Protein AF-A0AAV3S321-F1 (afdb_monomer_lite)

Sequence (118 aa):
MSQLGPISLCNIMVKIVCKVLANRLQPILMQIISETQSVFLPGCIISDNILITHELLHYLNTNKKGKDTSMSIKLDMSKAYDRVEWCFLEAIMRKLGFSETWIKWVMMCLVTSISYNF

pLDDT: mean 78.56, std 13.69, range [32.84, 95.31]

Radius of gyration: 19.29 Å; chains: 1; bounding box: 55×30×44 Å

InterPro domains:
  IPR000477 Reverse transcriptase domain [PF00078] (6-107)
  IPR043502 DNA/RNA polymerase superfamily [SSF56672] (6-106)
  IPR052343 Diverse Retrotransposon and Effector-Associated Protein [PTHR46890] (3-111)

Foldseek 3Di:
DPPDDDDQDDDPVLVVLVVVLCVVCQVVVVVVDDPPPQPPHPPRDPVVVVVVVVVVVVCQVVPPPDPDRDDDDDDDDPPVVVPDDLVVVLVVCVVVPHDPVSSVSVSCSVVNRPPPPD

Structure (mmCIF, N/CA/C/O backbone):
data_AF-A0AAV3S321-F1
#
_entry.id   AF-A0AAV3S321-F1
#
loop_
_atom_site.group_PDB
_atom_site.id
_atom_site.type_symbol
_atom_site.label_atom_id
_atom_site.label_alt_id
_atom_site.label_comp_id
_atom_site.label_asym_id
_atom_site.label_entity_id
_atom_site.label_seq_id
_atom_site.pdbx_PDB_ins_code
_atom_site.Cartn_x
_atom_site.Cartn_y
_atom_site.Cartn_z
_atom_site.occupancy
_atom_site.B_iso_or_equiv
_atom_site.auth_seq_id
_atom_site.auth_comp_id
_atom_site.auth_asym_id
_atom_site.auth_atom_id
_atom_site.pdbx_PDB_model_num
ATOM 1 N N . MET A 1 1 ? 17.418 -1.660 23.624 1.00 42.22 1 MET A N 1
ATOM 2 C CA . MET A 1 1 ? 18.081 -1.081 22.433 1.00 42.22 1 MET A CA 1
ATOM 3 C C . MET A 1 1 ? 17.714 -1.857 21.157 1.00 42.22 1 MET A C 1
ATOM 5 O O . MET A 1 1 ? 18.592 -2.346 20.465 1.00 42.22 1 MET A O 1
ATOM 9 N N . SER A 1 2 ? 16.425 -1.990 20.816 1.00 47.00 2 SER A N 1
ATOM 10 C CA . SER A 1 2 ? 15.983 -2.751 19.624 1.00 47.00 2 SER A CA 1
ATOM 11 C C . SER A 1 2 ? 14.710 -2.165 18.988 1.00 47.00 2 SER A C 1
ATOM 13 O O . SER A 1 2 ? 13.804 -2.890 18.591 1.00 47.00 2 SER A O 1
ATOM 15 N N . GLN A 1 3 ? 14.619 -0.832 18.923 1.00 51.78 3 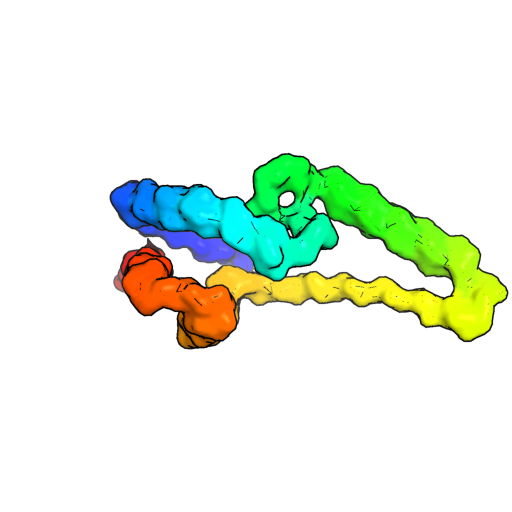GLN A N 1
ATOM 16 C CA . GLN A 1 3 ? 13.457 -0.099 18.387 1.00 51.78 3 GLN A CA 1
ATOM 17 C C . GLN A 1 3 ? 13.802 0.788 17.177 1.00 51.78 3 GLN A C 1
ATOM 19 O O . GLN A 1 3 ? 13.134 1.783 16.924 1.00 51.78 3 GLN A O 1
ATOM 24 N N . LEU A 1 4 ? 14.845 0.455 16.418 1.00 60.69 4 LEU A N 1
ATOM 25 C CA . LEU A 1 4 ? 15.113 1.116 15.141 1.00 60.69 4 LEU A CA 1
ATOM 26 C C . LEU A 1 4 ? 14.609 0.204 14.023 1.00 60.69 4 LEU A C 1
ATOM 28 O O . LEU A 1 4 ? 15.040 -0.944 13.915 1.00 60.69 4 LEU A O 1
ATOM 32 N N . GLY A 1 5 ? 13.653 0.698 13.234 1.00 60.84 5 GLY A N 1
ATOM 33 C CA . GLY A 1 5 ? 13.256 0.039 11.993 1.00 60.84 5 GLY A CA 1
ATOM 34 C C . GLY A 1 5 ? 14.422 0.091 11.000 1.00 60.84 5 GLY A C 1
ATOM 35 O O . GLY A 1 5 ? 15.082 1.131 10.914 1.00 60.84 5 GLY A O 1
ATOM 36 N N . PRO A 1 6 ? 14.722 -0.996 10.276 1.00 60.69 6 PRO A N 1
ATOM 37 C CA . PRO A 1 6 ? 15.776 -0.972 9.273 1.00 60.69 6 PRO A CA 1
ATOM 38 C C . PRO A 1 6 ? 15.394 0.009 8.158 1.00 60.69 6 PRO A C 1
ATOM 40 O O . PRO A 1 6 ? 14.355 -0.130 7.516 1.00 60.69 6 PRO A O 1
ATOM 43 N N . ILE A 1 7 ? 16.232 1.019 7.924 1.00 63.50 7 ILE A N 1
ATOM 44 C CA . ILE A 1 7 ? 16.082 1.909 6.770 1.00 63.50 7 ILE A CA 1
ATOM 45 C C . ILE A 1 7 ? 16.783 1.230 5.593 1.00 63.50 7 ILE A C 1
ATOM 47 O O . ILE A 1 7 ? 18.004 1.085 5.605 1.00 63.50 7 ILE A O 1
ATOM 51 N N . SER A 1 8 ? 16.024 0.820 4.574 1.00 63.81 8 SER A N 1
ATOM 52 C CA . SER A 1 8 ? 16.618 0.310 3.334 1.00 63.81 8 SER A CA 1
ATOM 53 C C . SER A 1 8 ? 17.142 1.470 2.482 1.00 63.81 8 SER A C 1
ATOM 55 O O . SER A 1 8 ? 16.390 2.351 2.050 1.00 63.81 8 SER A O 1
ATOM 57 N N . LEU A 1 9 ? 18.453 1.487 2.238 1.00 66.00 9 LEU A N 1
ATOM 58 C CA . LEU A 1 9 ? 19.090 2.382 1.277 1.00 66.00 9 LEU A CA 1
ATOM 59 C C . LEU A 1 9 ? 19.147 1.696 -0.090 1.00 66.00 9 LEU A C 1
ATOM 61 O O . LEU A 1 9 ? 20.067 0.945 -0.389 1.00 66.00 9 LEU A O 1
ATOM 65 N N . CYS A 1 10 ? 18.169 1.990 -0.945 1.00 70.75 10 CYS A N 1
ATOM 66 C CA . CYS A 1 10 ? 18.188 1.571 -2.344 1.00 70.75 10 CYS A CA 1
ATOM 67 C C . CYS A 1 10 ? 18.905 2.592 -3.248 1.00 70.75 10 CYS A C 1
ATOM 69 O O . CYS A 1 10 ? 18.998 3.786 -2.933 1.00 70.75 10 CYS A O 1
ATOM 71 N N . ASN A 1 11 ? 19.390 2.116 -4.401 1.00 79.75 11 ASN A N 1
ATOM 72 C CA . ASN A 1 11 ? 20.008 2.944 -5.438 1.00 79.75 11 ASN A CA 1
ATOM 73 C C . ASN A 1 11 ? 19.057 4.082 -5.872 1.00 79.75 11 ASN A C 1
ATOM 75 O O . ASN A 1 11 ? 17.856 3.866 -6.047 1.00 79.75 11 ASN A O 1
ATOM 79 N N . ILE A 1 12 ? 19.597 5.288 -6.083 1.00 84.81 12 ILE A N 1
ATOM 80 C CA . ILE A 1 12 ? 18.854 6.473 -6.544 1.00 84.81 12 ILE A CA 1
ATOM 81 C C . ILE A 1 12 ? 18.044 6.173 -7.812 1.00 84.81 12 ILE A C 1
ATOM 83 O O . ILE A 1 12 ? 16.895 6.598 -7.907 1.00 84.81 12 ILE A O 1
ATOM 87 N N . MET A 1 13 ? 18.587 5.394 -8.754 1.00 82.81 13 MET A N 1
ATOM 88 C CA . MET A 1 13 ? 17.849 5.018 -9.966 1.00 82.81 13 MET A CA 1
ATOM 89 C C . MET A 1 13 ? 16.569 4.238 -9.640 1.00 82.81 13 MET A C 1
ATOM 91 O O . MET A 1 13 ? 15.506 4.542 -10.177 1.00 82.81 13 MET A O 1
ATOM 95 N N . VAL A 1 14 ? 16.641 3.292 -8.699 1.00 83.19 14 VAL A N 1
ATOM 96 C CA . VAL A 1 14 ? 15.471 2.530 -8.237 1.00 83.19 14 VAL A CA 1
ATOM 97 C C . VAL A 1 14 ? 14.476 3.458 -7.540 1.00 83.19 14 VAL A C 1
ATOM 99 O O . VAL A 1 14 ? 13.281 3.356 -7.797 1.00 83.19 14 VAL A O 1
ATOM 102 N N . LYS A 1 15 ? 14.941 4.431 -6.743 1.00 85.19 15 LYS A N 1
ATOM 103 C CA . LYS A 1 15 ? 14.061 5.438 -6.118 1.00 85.19 15 LYS A CA 1
ATOM 104 C C . LYS A 1 15 ? 13.287 6.253 -7.151 1.00 85.19 15 LYS A C 1
ATOM 106 O O . LYS A 1 15 ? 12.090 6.469 -6.969 1.00 85.19 15 LYS A O 1
ATOM 111 N N . ILE A 1 16 ? 13.945 6.682 -8.230 1.00 88.62 16 ILE A N 1
ATOM 112 C CA . ILE A 1 16 ? 13.302 7.440 -9.312 1.00 88.62 16 ILE A CA 1
ATOM 113 C C . ILE A 1 16 ? 12.232 6.582 -9.989 1.00 88.62 16 ILE A C 1
ATOM 115 O O . ILE A 1 16 ? 11.091 7.024 -10.117 1.00 88.62 16 ILE A O 1
ATOM 119 N N . VAL A 1 17 ? 12.563 5.343 -10.364 1.00 89.19 17 VAL A N 1
ATOM 120 C CA . VAL A 1 17 ? 11.607 4.425 -11.004 1.00 89.19 17 VAL A CA 1
ATOM 121 C C . VAL A 1 17 ? 10.418 4.144 -10.083 1.00 89.19 17 VAL A C 1
ATOM 123 O O . VAL A 1 17 ? 9.274 4.319 -10.501 1.00 89.19 17 VAL A O 1
ATOM 126 N N . CYS A 1 18 ? 10.660 3.810 -8.811 1.00 89.44 18 CYS A N 1
ATOM 127 C CA . CYS A 1 18 ? 9.604 3.611 -7.818 1.00 89.44 18 CYS A CA 1
ATOM 128 C C . CYS A 1 18 ? 8.711 4.849 -7.681 1.00 89.44 18 CYS A C 1
ATOM 130 O O . CYS A 1 18 ? 7.490 4.723 -7.603 1.00 89.44 18 CYS A O 1
ATOM 132 N N . LYS A 1 19 ? 9.295 6.054 -7.693 1.00 90.19 19 LYS A N 1
ATOM 133 C CA . LYS A 1 19 ? 8.534 7.303 -7.606 1.00 90.19 19 LYS A CA 1
ATOM 134 C C . LYS A 1 19 ? 7.650 7.522 -8.833 1.00 90.19 19 LYS A C 1
ATOM 136 O O . LYS A 1 19 ? 6.499 7.925 -8.678 1.00 90.19 19 LYS A O 1
ATOM 141 N N . VAL A 1 20 ? 8.149 7.226 -10.032 1.00 93.06 20 VAL A N 1
ATOM 142 C CA . VAL A 1 20 ? 7.360 7.302 -11.272 1.00 93.06 20 VAL A CA 1
ATOM 143 C C . VAL A 1 20 ? 6.198 6.309 -11.241 1.00 93.06 20 VAL A C 1
ATOM 145 O O . VAL A 1 20 ? 5.069 6.687 -11.559 1.00 93.06 20 VAL A O 1
ATOM 148 N N . LEU A 1 21 ? 6.447 5.064 -10.821 1.00 92.06 21 LEU A N 1
ATOM 149 C CA . LEU A 1 21 ? 5.405 4.042 -10.693 1.00 92.06 21 LEU A CA 1
ATOM 150 C C . LEU A 1 21 ? 4.343 4.449 -9.661 1.00 92.06 21 LEU A C 1
ATOM 152 O O . LEU A 1 21 ? 3.151 4.396 -9.956 1.00 92.06 21 LEU A O 1
ATOM 156 N N . ALA A 1 22 ? 4.761 4.934 -8.489 1.00 90.69 22 ALA A N 1
ATOM 157 C CA . ALA A 1 22 ? 3.854 5.389 -7.437 1.00 90.69 22 ALA A CA 1
ATOM 158 C C . ALA A 1 22 ? 2.978 6.566 -7.891 1.00 90.69 22 ALA A C 1
ATOM 160 O O . ALA A 1 22 ? 1.768 6.551 -7.679 1.00 90.69 22 ALA A O 1
ATOM 161 N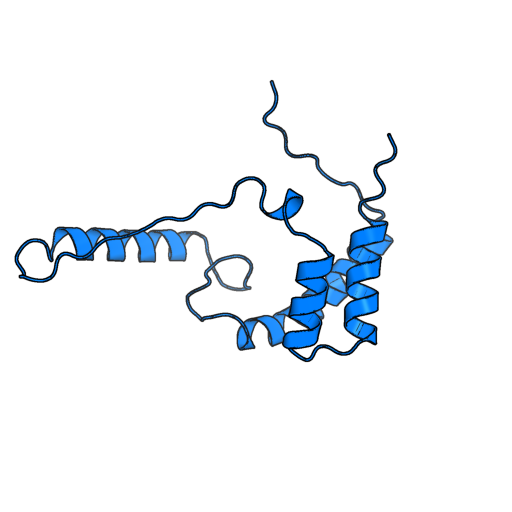 N . ASN A 1 23 ? 3.561 7.557 -8.573 1.00 90.69 23 ASN A N 1
ATOM 162 C CA . ASN A 1 23 ? 2.809 8.704 -9.085 1.00 90.69 23 ASN A CA 1
ATOM 163 C C . ASN A 1 23 ? 1.773 8.289 -10.148 1.00 90.69 23 ASN A C 1
ATOM 165 O O . ASN A 1 23 ? 0.693 8.867 -10.208 1.00 90.69 23 ASN A O 1
ATOM 169 N N . ARG A 1 24 ? 2.071 7.275 -10.973 1.00 91.25 24 ARG A N 1
ATOM 170 C CA . ARG A 1 24 ? 1.106 6.718 -11.940 1.00 91.25 24 ARG A CA 1
ATOM 171 C C . ARG A 1 24 ? 0.004 5.893 -11.275 1.00 91.25 24 ARG A C 1
ATOM 173 O O . ARG A 1 24 ? -1.116 5.884 -11.772 1.00 91.25 24 ARG A O 1
ATOM 180 N N . LEU A 1 25 ? 0.312 5.215 -10.169 1.00 89.19 25 LEU A N 1
ATOM 181 C CA . LEU A 1 25 ? -0.658 4.428 -9.406 1.00 89.19 25 LEU A CA 1
ATOM 182 C C . LEU A 1 25 ? -1.624 5.311 -8.605 1.00 89.19 25 LEU A C 1
ATOM 184 O O . LEU A 1 25 ? -2.786 4.957 -8.445 1.00 89.19 25 LEU A O 1
ATOM 188 N N . GLN A 1 26 ? -1.153 6.460 -8.123 1.00 85.94 26 GLN A N 1
ATOM 189 C CA . GLN A 1 26 ? -1.891 7.373 -7.249 1.00 85.94 26 GLN A CA 1
ATOM 190 C C . GLN A 1 26 ? -3.338 7.691 -7.690 1.00 85.94 26 GLN A C 1
ATOM 192 O O . GLN A 1 26 ? -4.232 7.522 -6.861 1.00 85.94 26 GLN A O 1
ATOM 197 N N . PRO A 1 27 ? -3.628 8.098 -8.944 1.00 85.12 27 PRO A N 1
ATOM 198 C CA . PRO A 1 27 ? -5.005 8.386 -9.362 1.00 85.12 27 PRO A CA 1
ATOM 199 C C . PRO A 1 27 ? -5.899 7.138 -9.407 1.00 85.12 27 PRO A C 1
ATOM 201 O O . PRO A 1 27 ? -7.091 7.229 -9.135 1.00 85.12 27 PRO A O 1
ATOM 204 N N . ILE A 1 28 ? -5.334 5.970 -9.722 1.00 86.19 28 ILE A N 1
ATOM 205 C CA . ILE A 1 28 ? -6.065 4.694 -9.738 1.00 86.19 28 ILE A CA 1
ATOM 206 C C . ILE A 1 28 ? -6.383 4.271 -8.304 1.00 86.19 28 ILE A C 1
ATOM 208 O O . ILE A 1 28 ? -7.469 3.783 -8.011 1.00 86.19 28 ILE A O 1
ATOM 212 N N . LEU A 1 29 ? -5.443 4.503 -7.389 1.00 82.62 29 LEU A N 1
ATOM 213 C CA . LEU A 1 29 ? -5.589 4.145 -5.989 1.00 82.62 29 LEU A CA 1
ATOM 214 C C . LEU A 1 29 ? -6.780 4.864 -5.336 1.00 82.62 29 LEU A C 1
ATOM 216 O O . LEU A 1 29 ? -7.504 4.240 -4.569 1.00 82.62 29 LEU A O 1
ATOM 220 N N . MET A 1 30 ? -7.040 6.122 -5.706 1.00 78.81 30 MET A N 1
ATOM 221 C CA . MET A 1 30 ? -8.218 6.875 -5.248 1.00 78.81 30 MET A CA 1
ATOM 222 C C . MET A 1 30 ? -9.557 6.259 -5.681 1.00 78.81 30 MET A C 1
ATOM 224 O O . MET A 1 30 ? -10.565 6.518 -5.042 1.00 78.81 30 MET A O 1
ATOM 228 N N . GLN A 1 31 ? -9.584 5.458 -6.750 1.00 81.00 31 GLN A N 1
ATOM 229 C CA . GLN A 1 31 ? -10.799 4.768 -7.204 1.00 81.00 31 GLN A CA 1
ATOM 230 C C . GLN A 1 31 ? -11.007 3.423 -6.495 1.00 81.00 31 GLN A C 1
ATOM 232 O O . GLN A 1 31 ? -12.121 2.909 -6.458 1.00 81.00 31 GLN A O 1
ATOM 237 N N . ILE A 1 32 ? -9.930 2.831 -5.972 1.00 82.56 32 ILE A N 1
ATOM 238 C CA . ILE A 1 32 ? -9.944 1.517 -5.311 1.00 82.56 32 ILE A CA 1
ATOM 239 C C . ILE A 1 32 ? -10.163 1.669 -3.801 1.00 82.56 32 ILE A C 1
ATOM 241 O O . ILE A 1 32 ? -10.758 0.805 -3.159 1.00 82.56 32 ILE A O 1
ATOM 245 N N . ILE A 1 33 ? -9.639 2.749 -3.228 1.00 81.62 33 ILE A N 1
ATOM 246 C CA . ILE A 1 33 ? -9.642 3.013 -1.796 1.00 81.62 33 ILE A CA 1
ATOM 247 C C . ILE A 1 33 ? -10.899 3.796 -1.388 1.00 81.62 33 ILE A C 1
ATOM 249 O O . ILE A 1 33 ? -11.365 4.667 -2.112 1.00 81.62 33 ILE A O 1
ATOM 253 N N . SER A 1 34 ? -11.427 3.490 -0.200 1.00 76.81 34 SER A N 1
ATOM 254 C CA . SER A 1 34 ? -12.534 4.230 0.418 1.00 76.81 34 SER A CA 1
ATOM 255 C C . SER A 1 34 ? -12.138 5.672 0.743 1.00 76.81 34 SER A C 1
ATOM 257 O O . SER A 1 34 ? -11.032 5.922 1.221 1.00 76.81 34 SER A O 1
ATOM 259 N N . GLU A 1 35 ? -13.080 6.604 0.609 1.00 68.81 35 GLU A N 1
ATOM 260 C CA . GLU A 1 35 ? -12.922 8.017 0.997 1.00 68.81 35 GLU A CA 1
ATOM 261 C C . GLU A 1 35 ? -12.511 8.199 2.469 1.00 68.81 35 GLU A C 1
ATOM 263 O O . GLU A 1 35 ? -11.932 9.212 2.847 1.00 68.81 35 GLU A O 1
ATOM 268 N N . THR A 1 36 ? -12.760 7.189 3.305 1.00 66.06 36 THR A N 1
ATOM 269 C CA . THR A 1 36 ? -12.376 7.166 4.721 1.00 66.06 36 THR A CA 1
ATOM 270 C C . THR A 1 36 ? -10.898 6.852 4.972 1.00 66.06 36 THR A C 1
ATOM 272 O O . THR A 1 36 ? -10.467 6.867 6.125 1.00 66.06 36 THR A O 1
ATOM 275 N N . GLN A 1 37 ? -10.100 6.551 3.941 1.00 70.75 37 GLN A N 1
ATOM 276 C CA . GLN A 1 37 ? -8.667 6.318 4.105 1.00 70.75 37 GLN A CA 1
ATOM 277 C C . GLN A 1 37 ? -7.889 7.634 4.076 1.00 70.75 37 GLN A C 1
ATOM 279 O O . GLN A 1 37 ? -7.579 8.203 3.038 1.00 70.75 37 GLN A O 1
ATOM 284 N N . SER A 1 38 ? -7.497 8.077 5.256 1.00 63.41 38 SER A N 1
ATOM 285 C CA . SER A 1 38 ? -6.970 9.413 5.543 1.00 63.41 38 SER A CA 1
ATOM 286 C C . SER A 1 38 ? -5.439 9.460 5.677 1.00 63.41 38 SER A C 1
ATOM 288 O O . SER A 1 38 ? -4.885 10.358 6.313 1.00 63.41 38 SER A O 1
ATOM 290 N N . VAL A 1 39 ? -4.718 8.484 5.110 1.00 63.69 39 VAL A N 1
ATOM 291 C CA . VAL A 1 39 ? -3.245 8.413 5.168 1.00 63.69 39 VAL A CA 1
ATOM 292 C C . VAL A 1 39 ? -2.668 8.051 3.799 1.00 63.69 39 VAL A C 1
ATOM 294 O O . VAL A 1 39 ? -3.196 7.185 3.104 1.00 63.69 39 VAL A O 1
ATOM 297 N N . PHE A 1 40 ? -1.550 8.693 3.441 1.00 65.88 40 PHE A N 1
ATOM 298 C CA . PHE A 1 40 ? -0.788 8.499 2.194 1.00 65.88 40 PHE A CA 1
ATOM 299 C C . PHE A 1 40 ? -1.491 8.947 0.900 1.00 65.88 40 PHE A C 1
ATOM 301 O O . PHE A 1 40 ? -0.981 8.693 -0.192 1.00 65.88 40 PHE A O 1
ATOM 308 N N . LEU A 1 41 ? -2.606 9.672 1.010 1.00 70.25 41 LEU A N 1
ATOM 309 C CA . LEU A 1 41 ? -3.261 10.345 -0.108 1.00 70.25 41 LE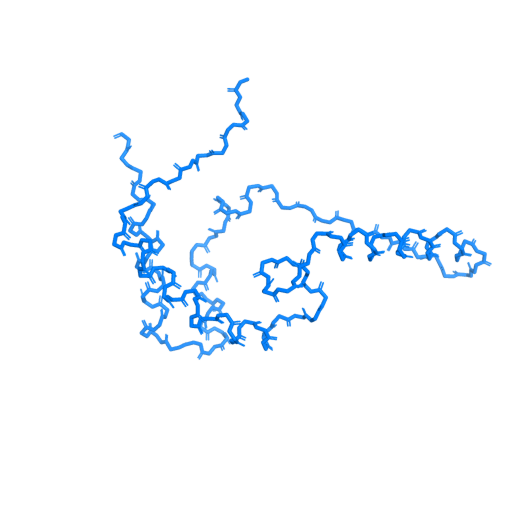U A CA 1
ATOM 310 C C . LEU A 1 41 ? -2.884 11.837 -0.144 1.00 70.25 41 LEU A C 1
ATOM 312 O O . LEU A 1 41 ? -2.677 12.454 0.905 1.00 70.25 41 LEU A O 1
ATOM 316 N N . PRO A 1 42 ? -2.761 12.436 -1.340 1.00 66.12 42 PRO A N 1
ATOM 317 C CA . PRO A 1 42 ? -2.476 13.857 -1.467 1.00 66.12 42 PRO A CA 1
ATOM 318 C C . PRO A 1 42 ? -3.680 14.658 -0.954 1.00 66.12 42 PRO A C 1
ATOM 320 O O . PRO A 1 42 ? -4.811 14.400 -1.352 1.00 66.12 42 PRO A O 1
ATOM 323 N N . GLY A 1 43 ? -3.429 15.627 -0.073 1.00 68.56 43 GLY A N 1
ATOM 324 C CA . GLY A 1 43 ? -4.475 16.460 0.527 1.00 68.56 43 GLY A CA 1
ATOM 325 C C . GLY A 1 43 ? -5.012 15.964 1.873 1.00 68.56 43 GLY A C 1
ATOM 326 O O . GLY A 1 43 ? -5.668 16.742 2.551 1.00 68.56 43 GLY A O 1
ATOM 327 N N . CYS A 1 44 ? -4.686 14.740 2.305 1.00 68.56 44 CYS A N 1
ATOM 328 C CA . CYS A 1 44 ? -5.016 14.272 3.654 1.00 68.56 44 CYS A CA 1
ATOM 329 C C . CYS A 1 44 ? -3.993 14.784 4.672 1.00 68.56 44 CYS A C 1
ATOM 331 O O . CYS A 1 44 ? -2.781 14.618 4.489 1.00 68.56 44 CYS A O 1
ATOM 333 N N . ILE A 1 45 ? -4.479 15.370 5.764 1.00 76.31 45 ILE A N 1
ATOM 334 C CA . ILE A 1 45 ? -3.649 15.895 6.848 1.00 76.31 45 ILE A CA 1
ATOM 335 C C . ILE A 1 45 ? -3.886 15.041 8.096 1.00 76.31 45 ILE A C 1
ATOM 337 O O . ILE A 1 45 ? -4.971 14.518 8.333 1.00 76.31 45 ILE A O 1
ATOM 341 N N . ILE A 1 46 ? -2.865 14.893 8.945 1.00 78.38 46 ILE A N 1
ATOM 342 C CA . ILE A 1 46 ? -2.986 14.118 10.190 1.00 78.38 46 ILE A CA 1
ATOM 343 C C . ILE A 1 46 ? -4.100 14.639 11.119 1.00 78.38 46 ILE A C 1
ATOM 345 O O . ILE A 1 46 ? -4.647 13.871 11.908 1.00 78.38 46 ILE A O 1
ATOM 349 N N . SER A 1 47 ? -4.467 15.919 10.996 1.00 83.06 47 SER A N 1
ATOM 350 C CA . SER A 1 47 ? -5.591 16.540 11.701 1.00 83.06 47 SER A CA 1
ATOM 351 C C . SER A 1 47 ? -6.931 15.882 11.385 1.00 83.06 47 SER A C 1
ATOM 353 O O . SER A 1 47 ? -7.762 15.771 12.282 1.00 83.06 47 SER A O 1
ATOM 355 N N . ASP A 1 48 ? -7.124 15.392 10.161 1.00 80.88 48 ASP A N 1
ATOM 356 C CA . ASP A 1 48 ? -8.393 14.801 9.725 1.00 80.88 48 ASP A CA 1
ATOM 357 C C . ASP A 1 48 ? -8.664 13.504 10.500 1.00 80.88 48 ASP A C 1
ATOM 359 O O . ASP A 1 48 ? -9.763 13.272 10.999 1.00 80.88 48 ASP A O 1
ATOM 363 N N . ASN A 1 49 ? -7.614 12.706 10.731 1.00 80.38 49 ASN A N 1
ATOM 364 C CA . ASN A 1 49 ? -7.675 11.514 11.582 1.00 80.38 49 ASN A CA 1
ATOM 365 C C . ASN A 1 49 ? -8.030 11.839 13.037 1.00 80.38 49 ASN A C 1
ATOM 367 O O . ASN A 1 49 ? -8.765 11.090 13.688 1.00 80.38 49 ASN A O 1
ATOM 371 N N . ILE A 1 50 ? -7.490 12.943 13.563 1.00 84.81 50 ILE A N 1
ATOM 372 C CA . ILE A 1 50 ? -7.766 13.394 14.932 1.00 84.81 50 ILE A CA 1
ATOM 373 C C . ILE A 1 50 ? -9.226 13.833 15.046 1.00 84.81 50 ILE A C 1
ATOM 375 O O . ILE A 1 50 ? -9.888 13.461 16.015 1.00 84.81 50 ILE A O 1
ATOM 379 N N . LEU A 1 51 ? -9.737 14.561 14.049 1.00 86.56 51 LEU A N 1
ATOM 380 C CA . LEU A 1 51 ? -11.123 15.016 14.006 1.00 86.56 51 LEU A CA 1
ATOM 381 C C . LEU A 1 51 ? -12.098 13.833 13.981 1.00 86.56 51 LEU A C 1
ATOM 383 O O . LEU A 1 51 ? -12.957 13.747 14.856 1.00 86.56 51 LEU A O 1
ATOM 387 N N . ILE A 1 52 ? -11.892 12.870 13.076 1.00 85.25 52 ILE A N 1
ATOM 388 C CA . ILE A 1 52 ? -12.711 11.647 12.988 1.00 85.25 52 ILE A CA 1
ATOM 389 C C . ILE A 1 52 ? -12.691 10.882 14.320 1.00 85.25 52 ILE A C 1
ATOM 391 O O . ILE A 1 52 ? -13.725 10.428 14.807 1.00 85.25 52 ILE A O 1
ATOM 395 N N . THR A 1 53 ? -11.521 10.765 14.958 1.00 85.88 53 THR A N 1
ATOM 396 C CA . THR A 1 53 ? -11.397 10.095 16.264 1.00 85.88 53 THR A CA 1
ATOM 397 C C . THR A 1 53 ? -12.163 10.840 17.360 1.00 85.88 53 THR A C 1
ATOM 399 O O . THR A 1 53 ? -12.808 10.211 18.202 1.00 85.88 53 THR A O 1
ATOM 402 N N . HIS A 1 54 ? -12.112 12.174 17.357 1.00 87.38 54 HIS A N 1
ATOM 403 C CA . HIS A 1 54 ? -12.850 13.012 18.300 1.00 87.38 54 HIS A CA 1
ATOM 404 C C . HIS A 1 54 ? -14.364 12.876 18.127 1.00 87.38 54 HIS A C 1
ATOM 406 O O . HIS A 1 54 ? -15.068 12.715 19.125 1.00 87.38 54 HIS A O 1
ATOM 412 N N . GLU A 1 55 ? -14.858 12.890 16.890 1.00 87.50 55 GLU A N 1
ATOM 413 C CA . GLU A 1 55 ? -16.275 12.673 16.581 1.00 87.50 55 GLU A CA 1
ATOM 414 C C . GLU A 1 55 ? -16.735 11.283 17.019 1.00 87.50 55 GLU A C 1
ATOM 416 O O . GLU A 1 55 ? -17.772 11.150 17.670 1.00 87.50 55 GLU A O 1
ATOM 421 N N . LEU A 1 56 ? -15.926 10.253 16.759 1.00 86.06 56 LEU A N 1
ATOM 422 C CA . LEU A 1 56 ? -16.208 8.882 17.174 1.00 86.06 56 LEU A CA 1
ATOM 423 C C . LEU A 1 56 ? -16.298 8.761 18.704 1.00 86.06 56 LEU A C 1
ATOM 425 O O . LEU A 1 56 ? -17.244 8.183 19.236 1.00 86.06 56 LEU A O 1
ATOM 429 N N . LEU A 1 57 ? -15.340 9.339 19.437 1.00 86.81 57 LEU A N 1
ATOM 430 C CA . LEU A 1 57 ? -15.356 9.353 20.903 1.00 86.81 57 LEU A CA 1
ATOM 431 C C . LEU A 1 57 ? -16.538 10.150 21.455 1.00 86.81 57 LEU A C 1
ATOM 433 O O . LEU A 1 57 ? -17.151 9.739 22.443 1.00 86.81 57 LEU A O 1
ATOM 437 N N . HIS A 1 58 ? -16.869 11.280 20.833 1.00 87.56 58 HIS A N 1
ATOM 438 C CA . HIS A 1 58 ? -18.035 12.067 21.206 1.00 87.56 58 HIS A CA 1
ATOM 439 C C . HIS A 1 58 ? -19.323 11.260 21.004 1.00 87.56 58 HIS A C 1
ATOM 441 O O . HIS A 1 58 ? -20.126 11.148 21.929 1.00 87.56 58 HIS A O 1
ATOM 447 N N . TYR A 1 59 ? -19.477 10.607 19.850 1.00 85.44 59 TYR A N 1
ATOM 448 C CA . TYR A 1 59 ? -20.615 9.746 19.537 1.00 85.44 59 TYR A CA 1
ATOM 449 C C . TYR A 1 59 ? -20.792 8.621 20.567 1.00 85.44 59 TYR A C 1
ATOM 451 O O . TYR A 1 59 ? -21.898 8.416 21.069 1.00 85.44 59 TYR A O 1
ATOM 459 N N . LEU A 1 60 ? -19.707 7.938 20.945 1.00 85.19 60 LEU A N 1
ATOM 460 C CA . LEU A 1 60 ? -19.735 6.877 21.959 1.00 85.19 60 LEU A CA 1
ATOM 461 C C . LEU A 1 60 ? -20.076 7.398 23.359 1.00 85.19 60 LEU A C 1
ATOM 463 O O . LEU A 1 60 ? -20.675 6.681 24.158 1.00 85.19 60 LEU A O 1
ATOM 467 N N . ASN A 1 61 ? -19.691 8.634 23.683 1.00 81.75 61 ASN A N 1
ATOM 468 C CA . ASN A 1 61 ? -19.995 9.246 24.973 1.00 81.75 61 ASN A CA 1
ATOM 469 C C . ASN A 1 61 ? -21.442 9.739 25.071 1.00 81.75 61 ASN A C 1
ATOM 471 O O . ASN A 1 61 ? -22.044 9.615 26.139 1.00 81.75 61 ASN A O 1
ATOM 475 N N . THR A 1 62 ? -22.005 10.241 23.973 1.00 80.56 62 THR A N 1
ATOM 476 C CA . THR A 1 62 ? -23.361 10.805 23.925 1.00 80.56 62 THR A CA 1
ATOM 477 C C . THR A 1 62 ? -24.436 9.722 23.740 1.00 80.56 62 THR A C 1
ATOM 479 O O . THR A 1 62 ? -25.507 9.823 24.337 1.00 80.56 62 THR A O 1
ATOM 482 N N . ASN A 1 63 ? -24.147 8.626 23.023 1.00 68.69 63 ASN A N 1
ATOM 483 C CA . ASN A 1 63 ? -25.099 7.526 22.775 1.00 68.69 63 ASN A CA 1
ATOM 484 C C . ASN A 1 63 ? -25.187 6.464 23.889 1.00 68.69 63 ASN A C 1
ATOM 486 O O . ASN A 1 63 ? -25.773 5.402 23.697 1.00 68.69 63 ASN A O 1
ATOM 490 N N . LYS A 1 64 ? -24.685 6.746 25.097 1.00 61.28 64 LYS A N 1
ATOM 491 C CA . LYS A 1 64 ? -24.729 5.812 26.243 1.00 61.28 64 LYS A CA 1
ATOM 492 C C . LYS A 1 64 ? -26.138 5.507 26.788 1.00 61.28 64 LYS A C 1
ATOM 494 O O . LYS A 1 64 ? -26.259 4.702 27.704 1.00 61.28 64 LYS A O 1
ATOM 499 N N . LYS A 1 65 ? -27.191 6.171 26.291 1.00 59.44 65 LYS A N 1
ATOM 500 C CA . LYS A 1 65 ? -28.566 6.098 26.832 1.00 59.44 65 LYS A CA 1
ATOM 501 C C . LYS A 1 65 ? -29.562 5.287 25.979 1.00 59.44 65 LYS A C 1
ATOM 503 O O . LYS A 1 65 ? -30.737 5.243 26.333 1.00 59.44 65 LYS A O 1
ATOM 508 N N . GLY A 1 66 ? -29.130 4.663 24.879 1.00 60.22 66 GLY A N 1
ATOM 509 C CA . GLY A 1 66 ? -29.983 3.848 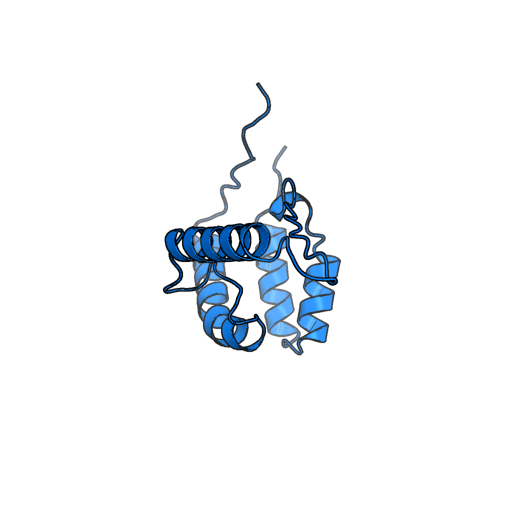23.996 1.00 60.22 66 GLY A CA 1
ATOM 510 C C . GLY A 1 66 ? -29.839 2.334 24.210 1.00 60.22 66 GLY A C 1
ATOM 511 O O . GLY A 1 66 ? -28.894 1.883 24.849 1.00 60.22 66 GLY A O 1
ATOM 512 N N . LYS A 1 67 ? -30.769 1.543 23.649 1.00 57.84 67 LYS A N 1
ATOM 513 C CA . LYS A 1 67 ? -30.713 0.062 23.638 1.00 57.84 67 LYS A CA 1
ATOM 514 C C . LYS A 1 67 ? -29.557 -0.504 22.795 1.00 57.84 67 LYS A C 1
ATOM 516 O O . LYS A 1 67 ? -29.202 -1.662 22.989 1.00 57.84 67 LYS A O 1
ATOM 521 N N . ASP A 1 68 ? -28.958 0.313 21.928 1.00 66.62 68 ASP A N 1
ATOM 522 C CA . ASP A 1 68 ? -27.869 -0.083 21.037 1.00 66.62 68 ASP A CA 1
ATOM 523 C C . ASP A 1 68 ? -26.519 0.411 21.574 1.00 66.62 68 ASP A C 1
ATOM 525 O O . ASP A 1 68 ? -26.159 1.586 21.476 1.00 66.62 68 ASP A O 1
ATOM 529 N N . THR A 1 69 ? -25.747 -0.499 22.165 1.00 68.31 69 THR A N 1
ATOM 530 C CA . THR A 1 69 ? -24.376 -0.225 22.608 1.00 68.31 69 THR A CA 1
ATOM 531 C C . THR A 1 69 ? -23.436 -0.163 21.407 1.00 68.31 69 THR A C 1
ATOM 533 O O . THR A 1 69 ? -23.227 -1.166 20.727 1.00 68.31 69 THR A O 1
ATOM 536 N N . SER A 1 70 ? -22.840 1.001 21.159 1.00 76.69 70 SER A N 1
ATOM 537 C CA . SER A 1 70 ? -21.825 1.188 20.115 1.00 76.69 70 SER A CA 1
ATOM 538 C C . SER A 1 70 ? -20.413 0.950 20.663 1.00 76.69 70 SER A C 1
ATOM 540 O O . SER A 1 70 ? -20.118 1.321 21.799 1.00 76.69 70 SER A O 1
ATOM 542 N N . MET A 1 71 ? -19.529 0.355 19.857 1.00 81.25 71 MET A N 1
ATOM 543 C CA . MET A 1 71 ? -18.132 0.062 20.207 1.00 81.25 71 MET A CA 1
ATOM 544 C C . MET A 1 71 ? -17.197 0.577 19.111 1.00 81.25 71 MET A C 1
ATOM 546 O O . MET A 1 71 ? -17.477 0.404 17.928 1.00 81.25 71 MET A O 1
ATOM 550 N N . SER A 1 72 ? -16.068 1.167 19.506 1.00 83.31 72 SER A N 1
ATOM 551 C CA . SER A 1 72 ? -14.971 1.491 18.590 1.00 83.31 72 SER A CA 1
ATOM 552 C C . SER A 1 72 ? -13.833 0.496 18.749 1.00 83.31 72 SER A C 1
ATOM 554 O O . SER A 1 72 ? -13.466 0.129 19.864 1.00 83.31 72 SER A O 1
ATOM 556 N N . ILE A 1 73 ? -13.267 0.078 17.619 1.00 84.62 73 ILE A N 1
ATOM 557 C CA . ILE A 1 73 ? -12.141 -0.846 17.556 1.00 84.62 73 ILE A CA 1
ATOM 558 C C . ILE A 1 73 ? -11.013 -0.151 16.801 1.00 84.62 73 ILE A C 1
ATOM 560 O O . ILE A 1 73 ? -11.175 0.240 15.646 1.00 84.62 73 ILE A O 1
ATOM 564 N N . LYS A 1 74 ? -9.853 -0.025 17.450 1.00 86.50 74 LYS A N 1
ATOM 565 C CA . LYS A 1 74 ? -8.619 0.446 16.820 1.00 86.50 74 LYS A CA 1
ATOM 566 C C . LYS A 1 74 ? -7.729 -0.752 16.511 1.00 86.50 74 LYS A C 1
ATOM 568 O O . LYS A 1 74 ? -7.314 -1.460 17.424 1.00 86.50 74 LYS A O 1
ATOM 573 N N . LEU A 1 75 ? -7.428 -0.956 15.233 1.00 85.88 75 LEU A N 1
ATOM 574 C CA . LEU A 1 75 ? -6.516 -1.994 14.759 1.00 85.88 75 LEU A CA 1
ATOM 575 C C . LEU A 1 75 ? -5.191 -1.341 14.356 1.00 85.88 75 LEU A C 1
ATOM 577 O O . LEU A 1 75 ? -5.191 -0.394 13.573 1.00 85.88 75 LEU A O 1
ATOM 581 N N . ASP A 1 76 ? -4.077 -1.837 14.894 1.00 83.19 76 ASP A N 1
ATOM 582 C CA . ASP A 1 76 ? -2.725 -1.382 14.552 1.00 83.19 76 ASP A CA 1
ATOM 583 C C . ASP A 1 76 ? -1.887 -2.565 14.056 1.00 83.19 76 ASP A C 1
ATOM 585 O O . ASP A 1 76 ? -1.863 -3.633 14.671 1.00 83.19 76 ASP A O 1
ATOM 589 N N . MET A 1 77 ? -1.219 -2.389 12.916 1.00 80.12 77 MET A N 1
ATOM 590 C CA . MET A 1 77 ? -0.403 -3.432 12.296 1.00 80.12 77 MET A CA 1
ATOM 591 C C . MET A 1 77 ? 1.069 -3.214 12.631 1.00 80.12 77 MET A C 1
ATOM 593 O O . MET A 1 77 ? 1.751 -2.374 12.042 1.00 80.12 77 MET A O 1
ATOM 597 N N . SER A 1 78 ? 1.595 -4.027 13.548 1.00 78.69 78 SER A N 1
ATOM 598 C CA . SER A 1 78 ? 3.014 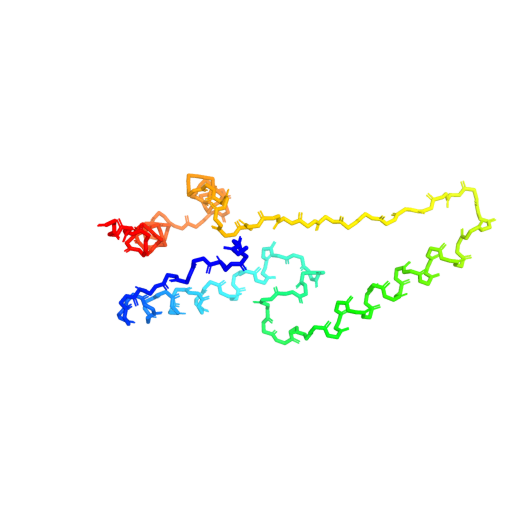-3.984 13.905 1.00 78.69 78 SER A CA 1
ATOM 599 C C . SER A 1 78 ? 3.894 -4.309 12.692 1.00 78.69 78 SER A C 1
ATOM 601 O O . SER A 1 78 ? 3.732 -5.376 12.095 1.00 78.69 78 SER A O 1
ATOM 603 N N . LYS A 1 79 ? 4.864 -3.440 12.380 1.00 72.06 79 LYS A N 1
ATOM 604 C CA . LYS A 1 79 ? 5.815 -3.616 11.265 1.00 72.06 79 LYS A CA 1
ATOM 605 C C . LYS A 1 79 ? 5.128 -3.937 9.929 1.00 72.06 79 LYS A C 1
ATOM 607 O O . LYS A 1 79 ? 5.528 -4.870 9.238 1.00 72.06 79 LYS A O 1
ATOM 612 N N . ALA A 1 80 ? 4.090 -3.177 9.576 1.00 76.06 80 ALA A N 1
ATOM 613 C CA . ALA A 1 80 ? 3.282 -3.417 8.378 1.00 76.06 80 ALA A CA 1
ATOM 614 C C . ALA A 1 80 ? 4.125 -3.642 7.105 1.00 76.06 80 ALA A C 1
ATOM 616 O O . ALA A 1 80 ? 3.859 -4.581 6.370 1.00 76.06 80 ALA A O 1
ATOM 617 N N . TYR A 1 81 ? 5.186 -2.858 6.885 1.00 71.94 81 TYR A N 1
ATOM 618 C CA . TYR A 1 81 ? 6.044 -3.006 5.702 1.00 71.94 81 TYR A CA 1
ATOM 619 C C . TYR A 1 81 ? 6.942 -4.253 5.716 1.00 71.94 81 TYR A C 1
ATOM 621 O O . TYR A 1 81 ? 7.235 -4.785 4.652 1.00 71.94 81 TYR A O 1
ATOM 629 N N . ASP A 1 82 ? 7.338 -4.745 6.894 1.00 74.81 82 ASP A N 1
ATOM 630 C CA . ASP A 1 82 ? 8.205 -5.929 7.019 1.00 74.81 82 ASP A CA 1
ATOM 631 C C . ASP A 1 82 ? 7.409 -7.241 6.916 1.00 74.81 82 ASP A C 1
ATOM 633 O O . ASP A 1 82 ? 7.988 -8.308 6.730 1.00 74.81 82 ASP A O 1
ATOM 637 N N . ARG A 1 83 ? 6.084 -7.181 7.111 1.00 78.38 83 ARG A N 1
ATOM 638 C CA . ARG A 1 83 ? 5.206 -8.358 7.225 1.00 78.38 83 ARG A CA 1
ATOM 639 C C . ARG A 1 83 ? 4.314 -8.600 6.011 1.00 78.38 83 ARG A C 1
ATOM 641 O O . ARG A 1 83 ? 3.571 -9.578 6.007 1.00 78.38 83 ARG A O 1
ATOM 648 N N . VAL A 1 84 ? 4.343 -7.724 5.010 1.00 82.44 84 VAL A N 1
ATOM 649 C CA . VAL A 1 84 ? 3.590 -7.938 3.770 1.00 82.44 84 VAL A CA 1
ATOM 650 C C . VAL A 1 84 ? 4.272 -9.029 2.953 1.00 82.44 84 VAL A C 1
ATOM 652 O O . VAL A 1 84 ? 5.437 -8.909 2.582 1.00 82.44 84 VAL A O 1
ATOM 655 N N . GLU A 1 85 ? 3.528 -10.085 2.636 1.00 86.56 85 GLU A N 1
ATOM 656 C CA . GLU A 1 85 ? 3.995 -11.115 1.715 1.00 86.56 85 GLU A CA 1
ATOM 657 C C . GLU A 1 85 ? 3.880 -10.638 0.263 1.00 86.56 85 GLU A C 1
ATOM 659 O O . GLU A 1 85 ? 2.809 -10.240 -0.204 1.00 86.56 85 GLU A O 1
ATOM 664 N N . TRP A 1 86 ? 4.977 -10.722 -0.491 1.00 88.06 86 TRP A N 1
ATOM 665 C CA . TRP A 1 86 ? 5.014 -10.261 -1.883 1.00 88.06 86 TRP A CA 1
ATOM 666 C C . TRP A 1 86 ? 4.072 -11.055 -2.795 1.00 88.06 86 TRP A C 1
ATOM 668 O O . TRP A 1 86 ? 3.419 -10.469 -3.655 1.00 88.06 86 TRP A O 1
ATOM 678 N N . CYS A 1 87 ? 3.928 -12.362 -2.560 1.00 89.38 87 CYS A N 1
ATOM 679 C CA . CYS A 1 87 ? 2.985 -13.210 -3.294 1.00 89.38 87 CYS A CA 1
ATOM 680 C C . CYS A 1 87 ? 1.530 -12.755 -3.099 1.00 89.38 87 CYS A C 1
ATOM 682 O O . CYS A 1 87 ? 0.735 -12.776 -4.038 1.00 89.38 87 CYS A O 1
ATOM 684 N N . PHE A 1 88 ? 1.182 -12.306 -1.889 1.00 90.19 88 PHE A N 1
ATOM 685 C CA . PHE A 1 88 ? -0.143 -11.769 -1.594 1.00 90.19 88 PHE A CA 1
ATOM 686 C C . PHE A 1 88 ? -0.386 -10.442 -2.321 1.00 90.19 88 PHE A C 1
ATOM 688 O O . PHE A 1 88 ? -1.445 -10.256 -2.923 1.00 90.19 88 PHE A O 1
ATOM 695 N N . LEU A 1 89 ? 0.606 -9.545 -2.324 1.00 90.81 89 LEU A N 1
ATOM 696 C CA . LEU A 1 89 ? 0.528 -8.285 -3.065 1.00 90.81 89 LEU A CA 1
ATOM 697 C C . LEU A 1 89 ? 0.335 -8.532 -4.568 1.00 90.81 89 LEU A C 1
ATOM 699 O O . LEU A 1 89 ? -0.543 -7.927 -5.182 1.00 90.81 89 LEU A O 1
ATOM 703 N N . GLU A 1 90 ? 1.106 -9.454 -5.144 1.00 92.44 90 GLU A N 1
ATOM 704 C CA . GLU A 1 90 ? 0.973 -9.844 -6.547 1.00 92.44 90 GLU A CA 1
ATOM 705 C C . GLU A 1 90 ? -0.438 -10.367 -6.857 1.00 92.44 90 GLU A C 1
ATOM 707 O O . GLU A 1 90 ? -1.078 -9.916 -7.809 1.00 92.44 90 GLU A O 1
ATOM 712 N N . ALA A 1 91 ? -0.958 -11.271 -6.020 1.00 93.62 91 ALA A N 1
ATOM 713 C CA . ALA A 1 91 ? -2.297 -11.831 -6.178 1.00 93.62 91 ALA A CA 1
ATOM 714 C C . ALA A 1 91 ? -3.394 -10.755 -6.109 1.00 93.62 91 ALA A C 1
ATOM 716 O O . ALA A 1 91 ? -4.334 -10.782 -6.908 1.00 93.62 91 ALA A O 1
ATOM 717 N N . ILE A 1 92 ? -3.267 -9.778 -5.203 1.00 92.75 92 ILE A N 1
ATOM 718 C CA . ILE A 1 92 ? -4.191 -8.639 -5.124 1.00 92.75 92 ILE A CA 1
ATOM 719 C C . ILE A 1 92 ? -4.130 -7.798 -6.395 1.00 92.75 92 ILE A C 1
ATOM 721 O O . ILE A 1 92 ? -5.177 -7.461 -6.942 1.00 92.75 92 ILE A O 1
ATOM 725 N N . MET A 1 93 ? -2.936 -7.468 -6.891 1.00 92.12 93 MET A N 1
ATOM 726 C CA . MET A 1 93 ? -2.808 -6.658 -8.103 1.00 92.12 93 MET A CA 1
ATOM 727 C C . MET A 1 93 ? -3.416 -7.366 -9.321 1.00 92.12 93 MET A C 1
ATOM 729 O O . MET A 1 93 ? -4.127 -6.732 -10.101 1.00 92.12 93 MET A O 1
ATOM 733 N N . ARG A 1 94 ? -3.226 -8.686 -9.449 1.00 94.81 94 ARG A N 1
ATOM 734 C CA . ARG A 1 94 ? -3.907 -9.491 -10.479 1.00 94.81 94 ARG A CA 1
ATOM 735 C C . ARG A 1 94 ? -5.429 -9.430 -10.315 1.00 94.81 94 ARG A C 1
ATOM 737 O O . ARG A 1 94 ? -6.141 -9.191 -11.285 1.00 94.81 94 ARG A O 1
ATOM 744 N N . LYS A 1 95 ? -5.936 -9.583 -9.085 1.00 93.50 95 LYS A N 1
ATOM 745 C CA . LYS A 1 95 ? -7.378 -9.531 -8.780 1.00 93.50 95 LYS A CA 1
ATOM 746 C C . LYS A 1 95 ? -8.003 -8.159 -9.058 1.00 93.50 95 LYS A C 1
ATOM 748 O O . LYS A 1 95 ? -9.155 -8.094 -9.469 1.00 93.50 95 LYS A O 1
ATOM 753 N N . LEU A 1 96 ? -7.250 -7.080 -8.853 1.00 90.31 96 LEU A N 1
ATOM 754 C CA . LEU A 1 96 ? -7.658 -5.708 -9.174 1.00 90.31 96 LEU A CA 1
ATOM 755 C C . LEU A 1 96 ? -7.576 -5.392 -10.680 1.00 90.31 96 LEU A C 1
ATOM 757 O O . LEU A 1 96 ? -7.955 -4.299 -11.088 1.00 90.31 96 LEU A O 1
ATOM 761 N N . GLY A 1 97 ? -7.099 -6.330 -11.507 1.00 93.06 97 GLY A N 1
ATOM 762 C CA . GLY A 1 97 ? -7.059 -6.185 -12.962 1.00 93.06 97 GLY A CA 1
ATOM 763 C C . GLY A 1 97 ? -5.858 -5.400 -13.493 1.00 93.06 97 GLY A C 1
ATOM 764 O O . GLY A 1 97 ? -5.901 -4.915 -14.623 1.00 93.06 97 GLY A O 1
ATOM 765 N N . PHE A 1 98 ? -4.779 -5.258 -12.713 1.00 92.81 98 PHE A N 1
ATOM 766 C CA . PHE A 1 98 ? -3.542 -4.664 -13.228 1.00 92.81 98 PHE A CA 1
ATOM 767 C C . PHE A 1 98 ? -2.925 -5.548 -14.318 1.00 92.81 98 PHE A C 1
ATOM 769 O O . PHE A 1 98 ? -2.986 -6.775 -14.257 1.00 92.81 98 PHE A O 1
ATOM 776 N N . SER A 1 99 ? -2.292 -4.926 -15.315 1.00 95.31 99 SER A N 1
ATOM 777 C CA . SER A 1 99 ? -1.628 -5.671 -16.385 1.00 95.31 99 SER A CA 1
ATOM 778 C C . SER A 1 99 ? -0.406 -6.433 -15.865 1.00 95.31 99 SER A C 1
ATOM 780 O O . SER A 1 99 ? 0.344 -5.935 -15.025 1.00 95.31 99 SER A O 1
ATOM 782 N N . GLU A 1 100 ? -0.150 -7.617 -16.422 1.00 95.19 100 GLU A N 1
ATOM 783 C CA . GLU A 1 100 ? 0.999 -8.456 -16.046 1.00 95.19 100 GLU A CA 1
ATOM 784 C C . GLU A 1 100 ? 2.337 -7.709 -16.147 1.00 95.19 100 GLU A C 1
ATOM 786 O O . GLU A 1 100 ? 3.208 -7.846 -15.290 1.00 95.19 100 GLU A O 1
ATOM 791 N N . THR A 1 101 ? 2.490 -6.855 -17.164 1.00 94.75 101 THR A N 1
ATOM 792 C CA . THR A 1 101 ? 3.682 -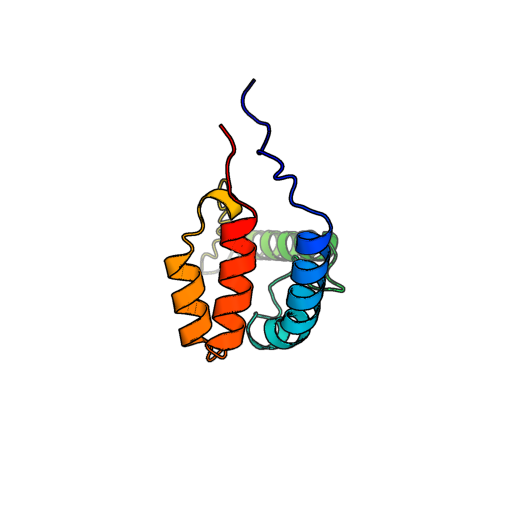6.015 -17.336 1.00 94.75 101 THR A CA 1
ATOM 793 C C . THR A 1 101 ? 3.863 -5.035 -16.177 1.00 94.75 101 THR A C 1
ATOM 795 O O . THR A 1 101 ? 4.976 -4.875 -15.677 1.00 94.75 101 THR A O 1
ATOM 798 N N . TRP A 1 102 ? 2.777 -4.403 -15.719 1.00 93.62 102 TRP A N 1
ATOM 799 C CA . TRP A 1 102 ? 2.810 -3.482 -14.584 1.00 93.62 102 TRP A CA 1
ATOM 800 C C . TRP A 1 102 ? 3.172 -4.204 -13.288 1.00 93.62 102 TRP A C 1
ATOM 802 O O . TRP A 1 102 ? 4.059 -3.764 -12.556 1.00 93.62 102 TRP A O 1
ATOM 812 N N . ILE A 1 103 ? 2.526 -5.346 -13.042 1.00 93.69 103 ILE A N 1
ATOM 813 C CA . ILE A 1 103 ? 2.790 -6.199 -11.881 1.00 93.69 103 ILE A CA 1
ATOM 814 C C . ILE A 1 103 ? 4.264 -6.604 -11.860 1.00 93.69 103 ILE A C 1
ATOM 816 O O . ILE A 1 103 ? 4.941 -6.422 -10.852 1.00 93.69 103 ILE A O 1
ATOM 820 N N . LYS A 1 104 ? 4.806 -7.048 -12.999 1.00 93.00 104 LYS A N 1
ATOM 821 C CA . LYS A 1 104 ? 6.218 -7.415 -13.131 1.00 93.00 104 LYS A CA 1
ATOM 822 C C . LYS A 1 104 ? 7.165 -6.262 -12.785 1.00 93.00 104 LYS A C 1
ATOM 824 O O . LYS A 1 104 ? 8.145 -6.492 -12.082 1.00 93.00 104 LYS A O 1
ATOM 829 N N . TRP A 1 105 ? 6.888 -5.035 -13.235 1.00 92.44 105 TRP A N 1
ATOM 830 C CA . TRP A 1 105 ? 7.710 -3.868 -12.886 1.00 92.44 105 TRP A CA 1
ATOM 831 C C . TRP A 1 105 ? 7.686 -3.566 -11.387 1.00 92.44 105 TRP A C 1
ATOM 833 O O . TRP A 1 105 ? 8.742 -3.346 -10.795 1.00 92.44 105 TRP A O 1
ATOM 843 N N . VAL A 1 106 ? 6.506 -3.608 -10.764 1.00 91.62 106 VAL A N 1
ATOM 844 C CA . VAL A 1 106 ? 6.363 -3.388 -9.318 1.00 91.62 106 VAL A CA 1
ATOM 845 C C . VAL A 1 106 ? 7.113 -4.462 -8.529 1.00 91.62 106 VAL A C 1
ATOM 847 O O . VAL A 1 106 ? 7.914 -4.129 -7.656 1.00 91.62 106 VAL A O 1
ATOM 850 N N . MET A 1 107 ? 6.932 -5.737 -8.880 1.00 90.75 107 MET A N 1
ATOM 851 C CA . MET A 1 107 ? 7.608 -6.852 -8.212 1.00 90.75 107 MET A CA 1
ATOM 852 C C . MET A 1 107 ? 9.132 -6.779 -8.375 1.00 90.75 107 MET A C 1
ATOM 854 O O . MET A 1 107 ? 9.858 -6.987 -7.406 1.00 90.75 107 MET A O 1
ATOM 858 N N . MET A 1 108 ? 9.637 -6.401 -9.556 1.00 87.94 108 MET A N 1
ATOM 859 C CA . MET A 1 108 ? 11.072 -6.172 -9.767 1.00 87.94 108 MET A CA 1
ATOM 860 C C . MET A 1 108 ? 11.619 -5.076 -8.849 1.00 87.94 108 MET A C 1
ATOM 862 O O . MET A 1 108 ? 12.662 -5.273 -8.226 1.00 87.94 108 MET A O 1
ATOM 866 N N . CYS A 1 109 ? 10.928 -3.941 -8.724 1.00 86.12 109 CYS A N 1
ATOM 867 C CA . CYS A 1 109 ? 11.344 -2.860 -7.830 1.00 86.12 109 CYS A CA 1
ATOM 868 C C . CYS A 1 109 ? 11.411 -3.309 -6.364 1.00 86.12 109 CYS A C 1
ATOM 870 O O . CYS A 1 109 ? 12.369 -2.970 -5.668 1.00 86.12 109 CYS A O 1
ATOM 872 N N . LEU A 1 110 ? 10.432 -4.100 -5.913 1.00 83.62 110 LEU A N 1
ATOM 873 C CA . LEU A 1 110 ? 10.377 -4.614 -4.545 1.00 83.62 110 LEU A CA 1
ATOM 874 C C . LEU A 1 110 ? 11.513 -5.607 -4.276 1.00 83.62 110 LEU A C 1
ATOM 876 O O . LEU A 1 110 ? 12.307 -5.383 -3.365 1.00 83.62 110 LEU A O 1
ATOM 880 N N . VAL A 1 111 ? 11.675 -6.626 -5.125 1.00 76.69 111 VAL A N 1
ATOM 881 C CA . VAL A 1 111 ? 12.711 -7.664 -4.971 1.00 76.69 111 VAL A CA 1
ATOM 882 C C . VAL A 1 111 ? 14.125 -7.075 -5.049 1.00 76.69 111 VAL A C 1
ATOM 884 O O . VAL A 1 111 ? 14.982 -7.426 -4.243 1.00 76.69 111 VAL A O 1
ATOM 887 N N . THR A 1 112 ? 14.371 -6.128 -5.961 1.00 68.00 112 THR A N 1
ATOM 888 C CA . THR A 1 112 ? 15.704 -5.513 -6.136 1.00 68.00 112 THR A CA 1
ATOM 889 C C . THR A 1 112 ? 16.084 -4.596 -4.967 1.00 68.00 112 THR A C 1
ATOM 891 O O . THR A 1 112 ? 17.261 -4.377 -4.704 1.00 68.00 112 THR A O 1
ATOM 894 N N . SER A 1 113 ? 15.102 -4.039 -4.250 1.00 59.88 113 SER A N 1
ATOM 895 C CA . SER A 1 113 ? 15.346 -3.133 -3.118 1.00 59.88 113 SER A CA 1
ATOM 896 C C . SER A 1 113 ? 15.630 -3.843 -1.788 1.00 59.88 113 SER A C 1
ATOM 898 O O . SER A 1 113 ? 16.108 -3.202 -0.852 1.00 59.88 113 SER A O 1
ATOM 900 N N . ILE A 1 114 ? 15.344 -5.148 -1.705 1.00 59.41 114 ILE A N 1
ATOM 901 C CA . ILE A 1 114 ? 15.414 -5.957 -0.474 1.00 59.41 114 ILE A CA 1
ATOM 902 C C . ILE A 1 114 ? 16.595 -6.943 -0.523 1.00 59.41 114 ILE A C 1
ATOM 904 O O . ILE A 1 114 ? 16.677 -7.868 0.278 1.00 59.41 114 ILE A O 1
ATOM 908 N N . SER A 1 115 ? 17.563 -6.764 -1.428 1.00 47.53 115 SER A N 1
ATOM 909 C CA . SER A 1 115 ? 18.821 -7.512 -1.344 1.00 47.53 115 SER A CA 1
ATOM 910 C C . SER A 1 115 ? 19.580 -7.079 -0.083 1.00 47.53 115 SER A C 1
ATOM 912 O O . SER A 1 115 ? 20.372 -6.137 -0.108 1.00 47.53 115 SER A O 1
ATOM 914 N N . TYR A 1 116 ? 19.289 -7.746 1.035 1.00 41.00 116 TYR A N 1
ATOM 915 C CA . TYR A 1 116 ? 20.090 -7.720 2.245 1.00 41.00 116 TYR A CA 1
ATOM 916 C C . TYR A 1 116 ? 21.471 -8.264 1.873 1.00 41.00 116 TYR A C 1
ATOM 918 O O . TYR A 1 116 ? 21.661 -9.475 1.780 1.00 41.00 116 TYR A O 1
ATOM 926 N N . ASN A 1 117 ? 22.432 -7.371 1.636 1.00 32.84 117 ASN A N 1
ATOM 927 C CA . ASN A 1 117 ? 23.822 -7.732 1.866 1.00 32.84 117 ASN A CA 1
ATOM 928 C C . ASN A 1 117 ? 23.959 -7.884 3.381 1.00 32.84 117 ASN A C 1
ATOM 930 O O . ASN A 1 117 ? 23.978 -6.885 4.103 1.00 32.84 117 ASN A O 1
ATOM 934 N N . PHE A 1 118 ? 23.943 -9.134 3.838 1.00 37.59 118 PHE A N 1
ATOM 935 C CA . PHE A 1 118 ? 24.587 -9.496 5.093 1.00 37.59 118 PHE A CA 1
ATOM 936 C C . PHE A 1 118 ? 26.094 -9.254 4.982 1.00 37.59 118 PHE A C 1
ATOM 938 O O . PHE A 1 118 ? 26.640 -9.465 3.873 1.00 37.59 118 PHE A O 1
#

Organism: Lithospermum erythrorhizon (NCBI:txid34254)

Secondary structure (DSSP, 8-state):
---PPP-----HHHHHHHHHHHHHHHHHHHHHS-TT--SSSTT--HHHHHHHHHHHHHHHHH-TTSSS---------TTHHHH--HHHHHHHHHHTT--HHHHHHHHHHHHHHT----